Protein AF-A0A940X8I3-F1 (afdb_monomer_lite)

Organism: NCBI:txid2816120

Foldseek 3Di:
DPPLPLPPPPPQPAKDKDFPDDDDPKTWIFIAHPVVRDTNDDTDIDD

Structure (mmCIF, N/CA/C/O backbone):
data_AF-A0A940X8I3-F1
#
_entry.id   AF-A0A940X8I3-F1
#
loop_
_atom_site.group_PDB
_atom_site.id
_atom_site.type_symbol
_atom_site.label_atom_id
_atom_site.label_alt_id
_atom_site.label_comp_id
_atom_site.label_asym_id
_atom_site.label_entity_id
_atom_site.label_seq_id
_atom_site.pdbx_PDB_ins_code
_atom_site.Cartn_x
_atom_site.Cartn_y
_atom_site.Cartn_z
_atom_site.occupancy
_atom_site.B_iso_or_equiv
_atom_site.auth_seq_id
_atom_site.auth_comp_id
_atom_site.auth_asym_id
_atom_site.auth_atom_id
_atom_site.pdbx_PDB_model_num
ATOM 1 N N . MET A 1 1 ? 10.077 3.044 13.312 1.00 39.66 1 MET A N 1
ATOM 2 C CA . MET A 1 1 ? 9.472 4.158 12.558 1.00 39.66 1 MET A CA 1
ATOM 3 C C . MET A 1 1 ? 10.151 4.141 11.212 1.00 39.66 1 MET A C 1
ATOM 5 O O . MET A 1 1 ? 11.195 4.759 11.052 1.00 39.66 1 MET A O 1
ATOM 9 N N . ASP A 1 2 ? 9.651 3.295 10.319 1.00 47.06 2 ASP A N 1
ATOM 10 C CA . ASP A 1 2 ? 10.193 3.134 8.977 1.00 47.06 2 ASP A CA 1
ATOM 11 C C . ASP A 1 2 ? 9.960 4.435 8.214 1.00 47.06 2 ASP A C 1
ATOM 13 O O . ASP A 1 2 ? 8.836 4.795 7.881 1.00 47.06 2 ASP A O 1
ATOM 17 N N . THR A 1 3 ? 11.032 5.197 8.026 1.00 49.91 3 THR A N 1
ATOM 18 C CA . THR A 1 3 ? 11.068 6.381 7.172 1.00 49.91 3 THR A CA 1
ATOM 19 C C . THR A 1 3 ? 10.803 5.944 5.736 1.00 49.91 3 THR A C 1
ATOM 21 O O . THR A 1 3 ? 11.723 5.521 5.035 1.00 49.91 3 THR A O 1
ATOM 24 N N . PHE A 1 4 ? 9.549 6.029 5.290 1.00 55.81 4 PHE A N 1
ATOM 25 C CA . PHE A 1 4 ? 9.207 5.924 3.875 1.00 55.81 4 PHE A CA 1
ATOM 26 C C . PHE A 1 4 ? 9.749 7.173 3.172 1.00 55.81 4 PHE A C 1
ATOM 28 O O . PHE A 1 4 ? 9.094 8.213 3.103 1.00 55.81 4 PHE A O 1
ATOM 35 N N . SER A 1 5 ? 10.991 7.103 2.696 1.00 50.19 5 SER A N 1
ATOM 36 C CA . SER A 1 5 ? 11.561 8.138 1.838 1.00 50.19 5 SER A CA 1
ATOM 37 C C . SER A 1 5 ? 10.803 8.139 0.513 1.00 50.19 5 SER A C 1
ATOM 39 O O . SER A 1 5 ? 11.088 7.347 -0.379 1.00 50.19 5 SER A O 1
ATOM 41 N N . ILE A 1 6 ? 9.859 9.073 0.382 1.00 55.75 6 ILE A N 1
ATOM 42 C CA . ILE A 1 6 ? 9.095 9.400 -0.840 1.00 55.75 6 ILE A CA 1
ATOM 43 C C . ILE A 1 6 ? 10.000 9.660 -2.070 1.00 55.75 6 ILE A C 1
ATOM 45 O O . ILE A 1 6 ? 9.521 9.762 -3.194 1.00 55.75 6 ILE A O 1
ATOM 49 N N . THR A 1 7 ? 11.316 9.766 -1.879 1.00 53.06 7 THR A N 1
ATOM 50 C CA . THR A 1 7 ? 12.303 10.121 -2.900 1.00 53.06 7 THR A CA 1
ATOM 51 C C . THR A 1 7 ? 12.896 8.946 -3.684 1.00 53.06 7 THR A C 1
ATOM 53 O O . THR A 1 7 ? 13.548 9.200 -4.697 1.00 53.06 7 THR A O 1
ATOM 56 N N . GLU A 1 8 ? 12.680 7.680 -3.299 1.00 60.78 8 GLU A N 1
ATOM 57 C CA . GLU A 1 8 ? 13.059 6.546 -4.160 1.00 60.78 8 GLU A CA 1
ATOM 58 C C . GLU A 1 8 ? 12.003 6.348 -5.251 1.00 60.78 8 GLU A C 1
ATOM 60 O O . GLU A 1 8 ? 11.038 5.594 -5.112 1.00 60.78 8 GLU A O 1
ATOM 65 N N . VAL A 1 9 ? 12.194 7.051 -6.368 1.00 67.44 9 VAL A N 1
ATOM 66 C CA . VAL A 1 9 ? 11.444 6.795 -7.597 1.00 67.44 9 VAL A CA 1
ATOM 67 C C . VAL A 1 9 ? 11.769 5.369 -8.030 1.00 67.44 9 VAL A C 1
ATOM 69 O O . VAL A 1 9 ? 12.879 5.078 -8.481 1.00 67.44 9 VAL A O 1
ATOM 72 N N . CYS A 1 10 ? 10.817 4.454 -7.852 1.00 73.88 10 CYS A N 1
ATOM 73 C CA . CYS A 1 10 ? 10.965 3.106 -8.373 1.00 73.88 10 CYS A CA 1
ATOM 74 C C . CYS A 1 10 ? 11.176 3.208 -9.893 1.00 73.88 10 CYS A C 1
ATOM 76 O O . CYS A 1 10 ? 10.392 3.887 -10.552 1.00 73.88 10 CYS A O 1
ATOM 78 N N . PRO A 1 11 ? 12.184 2.533 -10.481 1.00 78.75 11 PRO A N 1
ATOM 79 C CA . PRO A 1 11 ? 12.420 2.591 -11.929 1.00 78.75 11 PRO A CA 1
ATOM 80 C C . PRO A 1 11 ? 11.251 2.014 -12.741 1.00 78.75 11 PRO A C 1
ATOM 82 O O . PRO A 1 11 ? 11.177 2.196 -13.953 1.00 78.75 11 PRO A O 1
ATOM 85 N N . HIS A 1 12 ? 10.345 1.301 -12.075 1.00 77.94 12 HIS A N 1
ATOM 86 C CA . HIS A 1 12 ? 9.120 0.791 -12.650 1.00 77.94 12 HIS A CA 1
ATOM 87 C C . HIS A 1 12 ? 7.997 1.798 -12.402 1.00 77.94 12 HIS A C 1
ATOM 89 O O . HIS A 1 12 ? 7.491 1.906 -11.285 1.00 77.94 12 HIS A O 1
ATOM 95 N N . ASP A 1 13 ? 7.545 2.457 -13.464 1.00 75.88 13 ASP A N 1
ATOM 96 C CA . ASP A 1 13 ? 6.375 3.346 -13.456 1.00 75.88 13 ASP A CA 1
ATOM 97 C C . ASP A 1 13 ? 5.045 2.553 -13.426 1.00 75.88 13 ASP A C 1
ATOM 99 O O . ASP A 1 13 ? 4.060 2.887 -14.072 1.00 75.88 13 ASP A O 1
ATOM 103 N N . ILE A 1 14 ? 5.030 1.418 -12.717 1.00 84.38 14 ILE A N 1
ATOM 104 C CA . ILE A 1 14 ? 3.874 0.524 -12.580 1.00 84.38 14 ILE A CA 1
ATOM 105 C C . ILE A 1 14 ? 3.615 0.229 -11.103 1.00 84.38 14 ILE A C 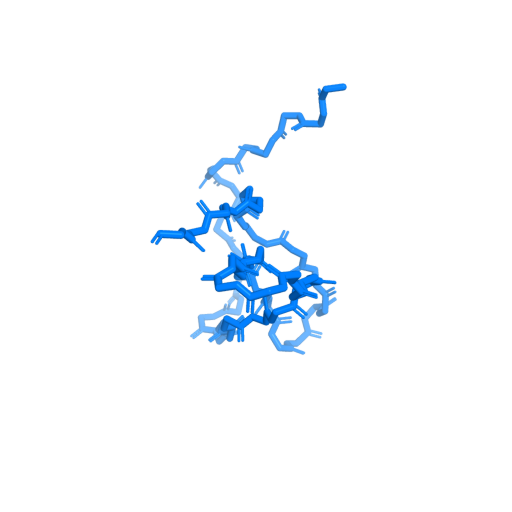1
ATOM 107 O O . ILE A 1 14 ? 4.169 -0.702 -10.505 1.00 84.38 14 ILE A O 1
ATOM 111 N N . ALA A 1 15 ? 2.746 1.042 -10.508 1.00 88.19 15 ALA A N 1
ATOM 112 C CA . ALA A 1 15 ? 2.312 0.909 -9.125 1.00 88.19 15 ALA A CA 1
ATOM 113 C C . ALA A 1 15 ? 0.819 0.564 -9.031 1.00 88.19 15 ALA A C 1
ATOM 115 O O . ALA A 1 15 ? 0.016 0.953 -9.876 1.00 88.19 15 ALA A O 1
ATOM 116 N N . VAL A 1 16 ? 0.447 -0.167 -7.982 1.00 91.50 16 VAL A N 1
ATOM 117 C CA . VAL A 1 16 ? -0.937 -0.522 -7.657 1.00 91.50 16 VAL A CA 1
ATOM 118 C C . VAL A 1 16 ? -1.206 -0.249 -6.182 1.00 91.50 16 VAL A C 1
ATOM 120 O O . VAL A 1 16 ? -0.352 -0.500 -5.330 1.00 91.50 16 VAL A O 1
ATOM 123 N N . ILE A 1 17 ? -2.395 0.257 -5.870 1.00 91.06 17 ILE A N 1
ATOM 124 C CA . ILE A 1 17 ? -2.850 0.414 -4.488 1.00 91.06 17 ILE A CA 1
ATOM 125 C C . ILE A 1 17 ? -3.287 -0.960 -3.976 1.00 91.06 17 ILE A C 1
ATOM 127 O O . ILE A 1 17 ? -4.081 -1.646 -4.622 1.00 91.06 17 ILE A O 1
ATOM 131 N N . ARG A 1 18 ? -2.771 -1.375 -2.819 1.00 91.81 18 ARG A N 1
ATOM 132 C CA . ARG A 1 18 ? -3.196 -2.600 -2.133 1.00 91.81 18 ARG A CA 1
ATOM 133 C C . ARG A 1 18 ? -3.765 -2.272 -0.766 1.00 91.81 18 ARG A C 1
ATOM 135 O O . ARG A 1 18 ? -3.229 -1.426 -0.054 1.00 91.81 18 ARG A O 1
ATOM 142 N N . VAL A 1 19 ? -4.813 -3.000 -0.395 1.00 92.19 19 VAL A N 1
ATOM 143 C CA . VAL A 1 19 ? -5.384 -2.968 0.950 1.00 92.19 19 VAL A CA 1
ATOM 144 C C . VAL A 1 19 ? -4.565 -3.898 1.842 1.00 92.19 19 VAL A C 1
ATOM 146 O O . VAL A 1 19 ? -4.468 -5.097 1.587 1.00 92.19 19 VAL A O 1
ATOM 149 N N . LEU A 1 20 ? -3.934 -3.332 2.864 1.00 92.00 20 LEU A N 1
ATOM 150 C CA . LEU A 1 20 ? -3.154 -4.051 3.870 1.00 92.00 20 LEU A CA 1
ATOM 151 C C . LEU A 1 20 ? -4.041 -4.586 4.989 1.00 92.00 20 LEU A C 1
ATOM 153 O O . LEU A 1 20 ? -3.787 -5.660 5.533 1.00 92.00 20 LEU A O 1
ATOM 157 N N . LYS A 1 21 ? -5.068 -3.817 5.354 1.00 92.19 21 LYS A N 1
ATOM 158 C CA . LYS A 1 21 ? -5.996 -4.155 6.428 1.00 92.19 21 LYS A CA 1
ATOM 159 C C . LYS A 1 21 ? -7.347 -3.510 6.158 1.00 92.19 21 LYS A C 1
ATOM 161 O O . LYS A 1 21 ? -7.388 -2.346 5.788 1.00 92.19 21 LYS A O 1
ATOM 166 N N . SER A 1 22 ? -8.427 -4.226 6.437 1.00 92.94 22 SER A N 1
ATOM 167 C CA . SER A 1 22 ? -9.781 -3.665 6.455 1.00 92.94 22 SER A CA 1
ATOM 168 C C . SER A 1 22 ? -10.427 -4.007 7.790 1.00 92.94 22 SER A C 1
ATOM 170 O O . SER A 1 22 ? -10.423 -5.169 8.202 1.00 92.94 22 SER A O 1
ATOM 172 N N . VAL A 1 23 ? -10.937 -3.004 8.502 1.00 92.25 23 VAL A N 1
ATOM 173 C CA . VAL A 1 23 ? -11.635 -3.169 9.784 1.00 92.25 23 VAL A CA 1
ATOM 174 C C . VAL A 1 23 ? -12.883 -2.300 9.780 1.00 92.25 23 VAL A C 1
ATOM 176 O O . VAL A 1 23 ? -12.781 -1.078 9.770 1.00 92.25 23 VAL A O 1
ATOM 179 N N . ALA A 1 24 ? -14.056 -2.930 9.856 1.00 90.38 24 ALA A N 1
ATOM 180 C CA . ALA A 1 24 ? -15.351 -2.249 9.807 1.00 90.38 24 ALA A CA 1
ATOM 181 C C . ALA A 1 24 ? -15.479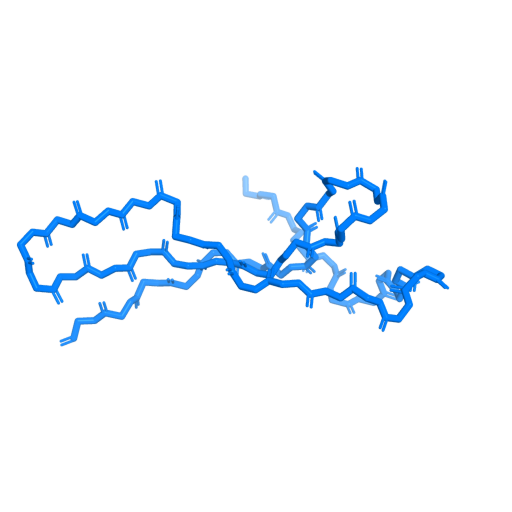 -1.333 8.571 1.00 90.38 24 ALA A C 1
ATOM 183 O O . ALA A 1 24 ? -15.580 -1.847 7.462 1.00 90.38 24 ALA A O 1
ATOM 184 N N . THR A 1 25 ? -15.475 -0.010 8.763 1.00 89.81 25 THR A N 1
ATOM 185 C CA . THR A 1 25 ? -15.545 1.013 7.701 1.00 89.81 25 THR A CA 1
ATOM 186 C C . THR A 1 25 ? -14.185 1.622 7.358 1.00 89.81 25 THR A C 1
ATOM 188 O O . THR A 1 25 ? -14.129 2.564 6.579 1.00 89.81 25 THR A O 1
ATOM 191 N N . CYS A 1 26 ? -13.107 1.122 7.961 1.00 90.38 26 CYS A N 1
ATOM 192 C CA . CYS A 1 26 ? -11.762 1.641 7.778 1.00 90.38 26 CYS A CA 1
ATOM 193 C C . CYS A 1 26 ? -10.915 0.699 6.920 1.00 90.38 26 CYS A C 1
ATOM 195 O O . CYS A 1 26 ? -1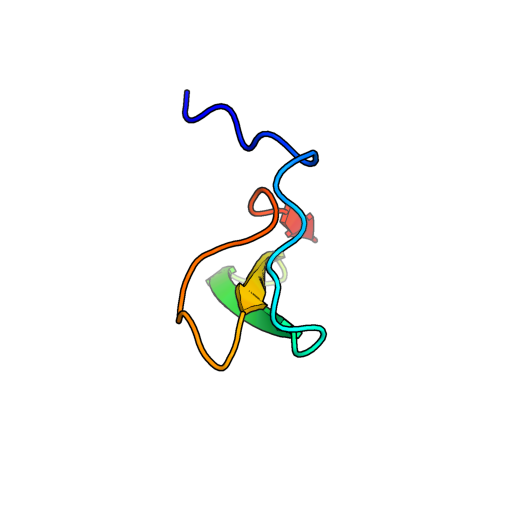0.826 -0.499 7.207 1.00 90.38 26 CYS A O 1
ATOM 197 N N . GLU A 1 27 ? -10.211 1.249 5.938 1.00 94.25 27 GLU A N 1
ATOM 198 C CA . GLU A 1 27 ? -9.274 0.528 5.080 1.00 94.25 27 GLU A CA 1
ATOM 199 C C . GLU A 1 27 ? -7.883 1.156 5.165 1.00 94.25 27 GLU A C 1
ATOM 201 O O . GLU A 1 27 ? -7.696 2.354 4.974 1.00 94.25 27 GLU A O 1
ATOM 206 N N . THR A 1 28 ? -6.881 0.335 5.453 1.00 93.94 28 THR A N 1
ATOM 207 C CA . THR A 1 28 ? -5.471 0.707 5.408 1.00 93.94 28 THR A CA 1
ATOM 208 C C . THR A 1 28 ? -4.907 0.299 4.055 1.00 93.94 28 THR A C 1
ATOM 210 O O . THR A 1 28 ? -4.805 -0.893 3.764 1.00 93.94 28 THR A O 1
ATOM 213 N N . THR A 1 29 ? -4.521 1.270 3.234 1.00 94.12 29 THR A N 1
ATOM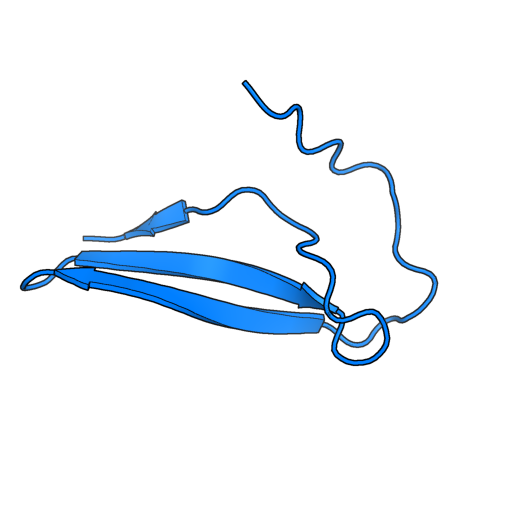 214 C CA . THR A 1 29 ? -4.011 1.072 1.875 1.00 94.12 29 THR A CA 1
ATOM 215 C C . THR A 1 29 ? -2.586 1.602 1.721 1.00 94.12 29 THR A C 1
ATOM 217 O O . THR A 1 29 ? -2.158 2.498 2.445 1.00 94.12 29 THR A O 1
ATOM 220 N N . ALA A 1 30 ? -1.816 1.038 0.790 1.00 91.06 30 ALA A N 1
ATOM 221 C CA . ALA A 1 30 ? -0.511 1.571 0.390 1.00 91.06 30 ALA A CA 1
ATOM 222 C C . ALA A 1 30 ? -0.236 1.288 -1.093 1.00 91.06 30 ALA A C 1
ATOM 224 O O . ALA A 1 30 ? -0.784 0.340 -1.663 1.00 91.06 30 ALA A O 1
ATOM 225 N N . LEU A 1 31 ? 0.624 2.090 -1.725 1.00 89.19 31 LEU A N 1
ATOM 226 C CA . LEU A 1 31 ? 1.091 1.846 -3.090 1.00 89.19 31 LEU A CA 1
ATOM 227 C C . LEU A 1 31 ? 2.221 0.819 -3.098 1.00 89.19 31 LEU A C 1
ATOM 229 O O . LEU A 1 31 ? 3.176 0.917 -2.329 1.00 89.19 31 LEU A O 1
ATOM 233 N N . PHE A 1 32 ? 2.129 -0.137 -4.015 1.00 89.75 32 PHE A N 1
ATOM 234 C CA . PHE A 1 32 ? 3.133 -1.165 -4.256 1.00 89.75 32 PHE A CA 1
ATOM 235 C C . PHE A 1 32 ? 3.563 -1.154 -5.714 1.00 89.75 32 PHE A C 1
ATOM 237 O O . PHE A 1 32 ? 2.725 -1.106 -6.612 1.00 89.75 32 PHE A O 1
ATOM 244 N N . CYS A 1 33 ? 4.862 -1.286 -5.966 1.00 89.69 33 CYS A N 1
ATOM 245 C CA . CYS A 1 33 ? 5.353 -1.567 -7.309 1.00 89.69 33 CYS A CA 1
ATOM 246 C C . CYS A 1 33 ? 4.982 -3.002 -7.706 1.00 89.69 33 CYS A C 1
ATOM 248 O O . CYS A 1 33 ? 5.293 -3.946 -6.975 1.00 89.69 33 CYS A O 1
ATOM 250 N N . VAL A 1 34 ? 4.381 -3.188 -8.881 1.00 88.19 34 VAL A N 1
ATOM 251 C CA . VAL A 1 34 ? 3.994 -4.520 -9.374 1.00 88.19 34 VAL A CA 1
ATOM 252 C C . VAL A 1 34 ? 5.224 -5.378 -9.688 1.00 88.19 34 VAL A C 1
ATOM 254 O O . VAL A 1 34 ? 5.251 -6.556 -9.341 1.00 88.19 34 VAL A O 1
ATOM 257 N N . ALA A 1 35 ? 6.264 -4.785 -10.281 1.00 88.12 35 ALA A N 1
ATOM 258 C CA . ALA A 1 35 ? 7.494 -5.495 -10.635 1.00 88.12 35 ALA A CA 1
ATOM 259 C C . ALA A 1 35 ? 8.359 -5.830 -9.410 1.00 88.12 35 ALA A C 1
ATOM 261 O O . ALA A 1 35 ? 8.815 -6.961 -9.262 1.00 88.12 35 ALA A O 1
ATOM 262 N N . CYS A 1 36 ? 8.572 -4.869 -8.504 1.00 86.25 36 CYS A N 1
ATOM 263 C CA . CYS A 1 36 ? 9.412 -5.082 -7.323 1.00 86.25 36 CYS A CA 1
ATOM 264 C C . CYS A 1 36 ? 8.685 -5.770 -6.161 1.00 86.25 36 CYS A C 1
ATOM 266 O O . CYS A 1 36 ? 9.355 -6.233 -5.242 1.00 86.25 36 CYS A O 1
ATOM 268 N N . ASN A 1 37 ? 7.345 -5.769 -6.140 1.00 85.38 37 ASN A N 1
ATOM 269 C CA . ASN A 1 37 ? 6.531 -6.104 -4.959 1.00 85.38 37 ASN A CA 1
ATOM 270 C C . ASN A 1 37 ? 6.946 -5.338 -3.684 1.00 85.38 37 ASN A C 1
ATOM 272 O O . ASN A 1 37 ? 6.710 -5.78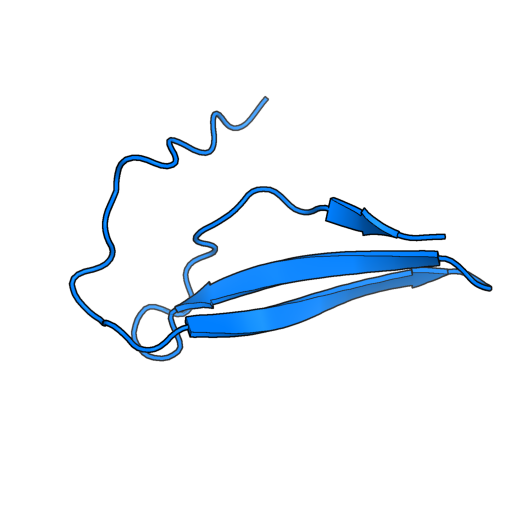9 -2.566 1.00 85.38 37 ASN A O 1
ATOM 276 N N . LYS A 1 38 ? 7.550 -4.156 -3.846 1.00 85.19 38 LYS A N 1
ATOM 277 C CA . LYS A 1 38 ? 7.953 -3.280 -2.742 1.00 85.19 38 LYS A CA 1
ATOM 278 C C . LYS A 1 38 ? 6.908 -2.201 -2.511 1.00 85.19 38 LYS A C 1
ATOM 280 O O . LYS A 1 38 ? 6.336 -1.679 -3.471 1.00 85.19 38 LYS A O 1
ATOM 285 N N . GLN A 1 39 ? 6.692 -1.876 -1.243 1.00 87.38 39 GLN A N 1
ATOM 286 C CA . GLN A 1 39 ? 5.866 -0.751 -0.827 1.00 87.38 39 GLN A CA 1
ATOM 287 C C . GLN A 1 39 ? 6.579 0.559 -1.182 1.00 87.38 39 GLN A C 1
ATOM 289 O O . GLN A 1 39 ? 7.759 0.718 -0.882 1.00 87.38 39 GLN A O 1
ATOM 294 N N . LEU A 1 40 ? 5.867 1.462 -1.852 1.00 85.50 40 LEU A N 1
ATOM 295 C CA . LEU A 1 40 ? 6.385 2.739 -2.353 1.00 85.50 40 LEU A CA 1
ATOM 296 C C . LEU A 1 40 ? 5.961 3.924 -1.487 1.00 85.50 40 LEU A C 1
ATOM 298 O O . LEU A 1 40 ? 6.667 4.923 -1.423 1.00 85.50 40 LEU A O 1
ATOM 302 N N . THR A 1 41 ? 4.808 3.826 -0.828 1.00 84.69 41 THR A N 1
ATOM 303 C CA . THR A 1 41 ? 4.283 4.888 0.035 1.00 84.69 41 THR A CA 1
ATOM 304 C C . THR A 1 41 ? 3.990 4.361 1.422 1.00 84.69 41 THR A C 1
ATOM 306 O O . THR A 1 41 ? 3.729 3.171 1.601 1.00 84.69 41 THR A O 1
ATOM 309 N N . GLU A 1 42 ? 3.958 5.258 2.401 1.00 86.06 42 GLU A N 1
ATOM 310 C CA . GLU A 1 42 ? 3.438 4.928 3.723 1.00 86.06 42 GLU A CA 1
ATOM 311 C C . GLU A 1 42 ? 1.994 4.408 3.622 1.00 86.06 42 GLU A C 1
ATOM 313 O O . GLU A 1 42 ? 1.235 4.775 2.717 1.00 86.06 42 GLU A O 1
ATOM 318 N N . ALA A 1 43 ? 1.638 3.502 4.532 1.00 89.56 43 ALA A N 1
ATOM 319 C CA . ALA A 1 43 ? 0.289 2.980 4.620 1.00 89.56 43 ALA A CA 1
ATOM 320 C C . ALA A 1 43 ? -0.650 4.045 5.190 1.00 89.56 43 ALA A C 1
ATOM 322 O O . ALA A 1 43 ? -0.475 4.495 6.322 1.00 89.56 43 ALA A O 1
ATOM 323 N N . LYS A 1 44 ? -1.673 4.418 4.427 1.00 90.19 44 LYS A N 1
ATOM 324 C CA . LYS A 1 44 ? -2.702 5.361 4.854 1.00 90.19 44 LYS A CA 1
ATOM 325 C C . LYS A 1 44 ? -3.945 4.594 5.272 1.00 90.19 44 LYS A C 1
ATOM 327 O O . LYS A 1 44 ? -4.376 3.692 4.567 1.00 90.19 44 LYS A O 1
ATOM 332 N N . THR A 1 45 ? -4.523 4.953 6.413 1.00 91.69 45 THR A N 1
ATOM 333 C CA . THR A 1 45 ? -5.839 4.442 6.815 1.00 91.69 45 THR A CA 1
ATOM 334 C C . THR A 1 45 ? -6.900 5.480 6.499 1.00 91.69 45 THR A C 1
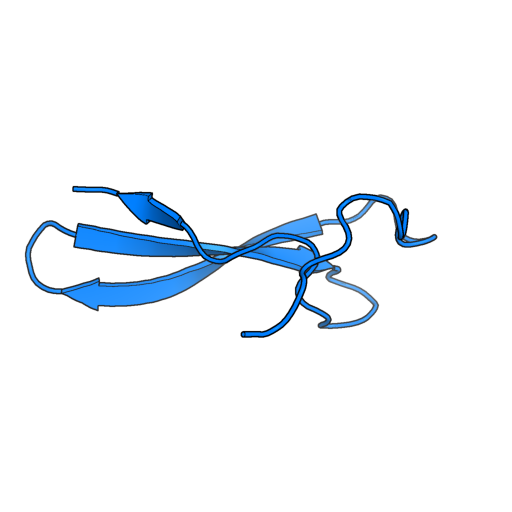ATOM 336 O O . THR A 1 45 ? -6.751 6.637 6.889 1.00 91.69 45 THR A O 1
ATOM 339 N N . GLU A 1 46 ? -7.947 5.067 5.797 1.00 87.00 46 GLU A N 1
ATOM 340 C CA . GLU A 1 46 ? -9.121 5.883 5.501 1.00 87.00 46 GLU A CA 1
ATOM 341 C C . GLU A 1 46 ? -10.356 5.245 6.130 1.00 87.00 46 GLU A C 1
ATOM 343 O O . GLU A 1 46 ? -10.563 4.039 6.017 1.00 87.00 46 GLU A O 1
ATOM 348 N N . CYS A 1 47 ? -11.117 6.084 6.826 1.00 86.06 47 CYS A N 1
ATOM 349 C CA . CYS A 1 47 ? -12.414 5.866 7.446 1.00 86.06 47 CYS A CA 1
ATOM 350 C C . CYS A 1 47 ? -13.247 7.122 7.107 1.00 86.06 47 CYS A C 1
ATOM 352 O O . CYS A 1 47 ? -14.484 7.008 7.083 1.00 86.06 47 CYS A O 1
#

Radius of gyration: 11.51 Å; chains: 1; bounding box: 29×16×26 Å

Secondary structure (DSSP, 8-state):
-----TT---S---EEEEEEEEETTEEEEEEEETTT--B-SPPEEE-

pLDDT: mean 81.46, std 14.75, range [39.66, 94.25]

Sequence (47 aa):
MDTFSITEVCPHDIAVIRVLKSVATCETTALFCVACNKQLTEAKTEC